Protein AF-A0A180GKL7-F1 (afdb_monomer_lite)

Foldseek 3Di:
DDDPPDPPPPCDPLNVVQVVQAAADDDPPNGLDDDPVRDDPCCPDPVVVVVSLCCLCPPRGVSQLCVQLVVLCVVVDDDPDDPPPDDDDDDDDDDDDDDDDPDPPPDPDDPCNVVVSSVVSNVVSSVVSVVRNVVVD

pLDDT: mean 73.92, std 20.92, range [33.41, 96.19]

Structure (mmCIF, N/CA/C/O backbone):
data_AF-A0A180GKL7-F1
#
_entry.id   AF-A0A180GKL7-F1
#
loop_
_atom_site.group_PDB
_atom_site.id
_atom_site.type_symbol
_atom_site.label_atom_id
_atom_site.label_alt_id
_atom_site.label_comp_id
_atom_site.label_asym_id
_atom_site.label_entity_id
_atom_site.label_seq_id
_atom_site.pdbx_PDB_ins_code
_atom_site.Cartn_x
_atom_site.Cartn_y
_atom_site.Cartn_z
_atom_site.occupancy
_atom_site.B_iso_or_equiv
_atom_site.auth_seq_id
_atom_site.auth_comp_id
_atom_site.auth_asym_id
_atom_site.auth_atom_id
_atom_site.pdbx_PDB_model_num
ATOM 1 N N . MET A 1 1 ? 34.263 -19.028 24.381 1.00 38.81 1 MET A N 1
ATOM 2 C CA . MET A 1 1 ? 34.437 -17.601 24.036 1.00 38.81 1 MET A CA 1
ATOM 3 C C . MET A 1 1 ? 33.557 -17.344 22.824 1.00 38.81 1 MET A C 1
ATOM 5 O O . MET A 1 1 ? 33.847 -17.868 21.759 1.00 38.81 1 MET A O 1
ATOM 9 N N . ALA A 1 2 ? 32.380 -16.757 23.045 1.00 40.75 2 ALA A N 1
ATOM 10 C CA . ALA A 1 2 ? 31.290 -16.735 22.076 1.00 40.75 2 ALA A CA 1
ATOM 11 C C . ALA A 1 2 ? 31.622 -15.823 20.889 1.00 40.75 2 ALA A C 1
ATOM 13 O O . ALA A 1 2 ? 31.957 -14.655 21.079 1.00 40.75 2 ALA A O 1
ATOM 14 N N . ALA A 1 3 ? 31.499 -16.362 19.677 1.00 49.44 3 ALA A N 1
ATOM 15 C CA . ALA A 1 3 ? 31.433 -15.578 18.458 1.00 49.44 3 ALA A CA 1
ATOM 16 C C . ALA A 1 3 ? 30.158 -14.725 18.516 1.00 49.44 3 ALA A C 1
ATOM 18 O O . ALA A 1 3 ? 29.066 -15.180 18.175 1.00 49.44 3 ALA A O 1
ATOM 19 N N . ALA A 1 4 ? 30.289 -13.493 19.002 1.00 50.28 4 ALA A N 1
ATOM 20 C CA . ALA A 1 4 ? 29.294 -12.453 18.814 1.00 50.28 4 ALA A CA 1
ATOM 21 C C . ALA A 1 4 ? 29.340 -12.044 17.335 1.00 50.28 4 ALA A C 1
ATOM 23 O O . ALA A 1 4 ? 29.966 -11.057 16.958 1.00 50.28 4 ALA A O 1
ATOM 24 N N . VAL A 1 5 ? 28.735 -12.887 16.496 1.00 54.75 5 VAL A N 1
ATOM 25 C CA . VAL A 1 5 ? 28.533 -12.673 15.066 1.00 54.75 5 VAL A CA 1
ATOM 26 C C . VAL A 1 5 ? 27.627 -11.453 14.900 1.00 54.75 5 VAL A C 1
ATOM 28 O O . VAL A 1 5 ? 26.405 -11.524 14.993 1.00 54.75 5 VAL A O 1
ATOM 31 N N . GLU A 1 6 ? 28.269 -10.296 14.788 1.00 52.47 6 GLU A N 1
ATOM 32 C CA . GLU A 1 6 ? 28.071 -9.351 13.695 1.00 52.47 6 GLU A CA 1
ATOM 33 C C . GLU A 1 6 ? 26.624 -9.255 13.171 1.00 52.47 6 GLU A C 1
ATOM 35 O O . GLU A 1 6 ? 26.282 -9.712 12.087 1.00 52.47 6 GLU A O 1
ATOM 40 N N . ARG A 1 7 ? 25.750 -8.598 13.939 1.00 52.28 7 ARG A N 1
ATOM 41 C CA . ARG A 1 7 ? 24.541 -7.961 13.388 1.00 52.28 7 ARG A CA 1
ATOM 42 C C . ARG A 1 7 ? 24.626 -6.452 13.508 1.00 52.28 7 ARG A C 1
ATOM 44 O O . ARG A 1 7 ? 23.700 -5.793 13.979 1.00 52.28 7 ARG A O 1
ATOM 51 N N . ARG A 1 8 ? 25.747 -5.875 13.080 1.00 50.97 8 ARG A N 1
ATOM 52 C CA . ARG A 1 8 ? 25.784 -4.438 12.825 1.00 50.97 8 ARG A CA 1
ATOM 53 C C . ARG A 1 8 ? 25.166 -4.219 11.452 1.00 50.97 8 ARG A C 1
ATOM 55 O O . ARG A 1 8 ? 25.864 -4.119 10.453 1.00 50.97 8 ARG A O 1
ATOM 62 N N . TYR A 1 9 ? 23.834 -4.250 11.414 1.00 56.72 9 TYR A N 1
ATOM 63 C CA . TYR A 1 9 ? 23.069 -3.871 10.236 1.00 56.72 9 TYR A CA 1
ATOM 64 C C . TYR A 1 9 ? 23.568 -2.499 9.784 1.00 56.72 9 TYR A C 1
ATOM 66 O O . TYR A 1 9 ? 23.428 -1.507 10.500 1.00 56.72 9 TYR A O 1
ATOM 74 N N . TRP A 1 10 ? 24.174 -2.448 8.602 1.00 53.34 10 TRP A N 1
ATOM 75 C CA . TRP A 1 10 ? 24.286 -1.218 7.838 1.00 53.34 10 TRP A CA 1
ATOM 76 C C . TRP A 1 10 ? 22.849 -0.780 7.528 1.00 53.34 10 TRP A C 1
ATOM 78 O O . TRP A 1 10 ? 22.231 -1.235 6.565 1.00 53.34 10 TRP A O 1
ATOM 88 N N . SER A 1 11 ? 22.255 0.025 8.411 1.00 61.72 11 SER A N 1
ATOM 89 C CA . SER A 1 11 ? 20.982 0.676 8.118 1.00 61.72 11 SER A CA 1
ATOM 90 C C . SER A 1 11 ? 21.249 1.672 7.006 1.00 61.72 11 SER A C 1
ATOM 92 O O . SER A 1 11 ? 21.840 2.728 7.225 1.00 61.72 11 SER A O 1
ATOM 94 N N . T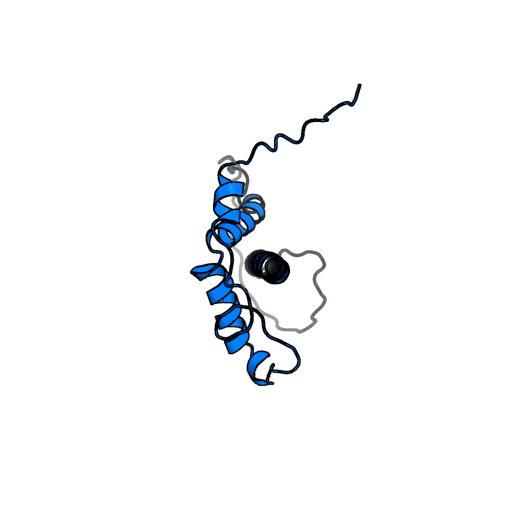HR A 1 12 ? 20.840 1.312 5.792 1.00 83.06 12 THR A N 1
ATOM 95 C CA . THR A 1 12 ? 20.869 2.247 4.670 1.00 83.06 12 THR A CA 1
ATOM 96 C C . THR A 1 12 ? 19.980 3.455 4.994 1.00 83.06 12 THR A C 1
ATOM 98 O O . THR A 1 12 ? 18.994 3.314 5.729 1.00 83.06 12 THR A O 1
ATOM 101 N N . PRO A 1 13 ? 20.242 4.633 4.405 1.00 84.69 13 PRO A N 1
ATOM 102 C CA . PRO A 1 13 ? 19.348 5.783 4.530 1.00 84.69 13 PRO A CA 1
ATOM 103 C C . PRO A 1 13 ? 17.885 5.453 4.181 1.00 84.69 13 PRO A C 1
ATOM 105 O O . PRO A 1 13 ? 16.966 5.923 4.847 1.00 84.69 13 PRO A O 1
ATOM 108 N N . ALA A 1 14 ? 17.656 4.584 3.189 1.00 84.50 14 ALA A N 1
ATOM 109 C CA . ALA A 1 14 ? 16.317 4.143 2.802 1.00 84.50 14 ALA A CA 1
ATOM 110 C C . ALA A 1 14 ? 15.610 3.352 3.915 1.00 84.50 14 ALA A C 1
ATOM 112 O O . ALA A 1 14 ? 14.428 3.583 4.167 1.00 84.50 14 ALA A O 1
ATOM 113 N N . SER A 1 15 ? 16.326 2.469 4.619 1.00 83.75 15 SER A N 1
ATOM 114 C CA . SER A 1 15 ? 15.777 1.703 5.745 1.00 83.75 15 SER A CA 1
ATOM 115 C C . SER A 1 15 ? 15.294 2.617 6.873 1.00 83.75 15 SER A C 1
ATOM 117 O O . SER A 1 15 ? 14.209 2.401 7.405 1.00 83.75 15 SER A O 1
ATOM 119 N N . ILE A 1 16 ? 16.053 3.673 7.185 1.00 85.31 16 ILE A N 1
ATOM 120 C CA . ILE A 1 16 ? 15.689 4.661 8.214 1.00 85.31 16 ILE A CA 1
ATOM 121 C C . ILE A 1 16 ? 14.403 5.401 7.821 1.00 85.31 16 ILE A C 1
ATOM 123 O O . ILE A 1 16 ? 13.500 5.567 8.639 1.00 85.31 16 ILE A O 1
ATOM 127 N N . ILE A 1 17 ? 14.285 5.822 6.557 1.00 87.50 17 ILE A N 1
ATOM 128 C CA . ILE A 1 17 ? 13.103 6.556 6.085 1.00 87.50 17 ILE A CA 1
ATOM 129 C C . ILE A 1 17 ? 11.852 5.672 6.120 1.00 87.50 17 ILE A C 1
ATOM 131 O O . ILE A 1 17 ? 10.796 6.148 6.534 1.00 87.50 17 ILE A O 1
ATOM 135 N N . VAL A 1 18 ? 11.957 4.404 5.704 1.00 86.31 18 VAL A N 1
ATOM 136 C CA . VAL A 1 18 ? 10.825 3.461 5.752 1.00 86.31 18 VAL A CA 1
ATOM 137 C C . VAL A 1 18 ? 10.378 3.236 7.195 1.00 86.31 18 VAL A C 1
ATOM 139 O O . VAL A 1 18 ? 9.192 3.353 7.473 1.00 86.31 18 VAL A O 1
ATOM 142 N N . GLN A 1 19 ? 11.312 2.992 8.119 1.00 82.12 19 GLN A N 1
ATOM 143 C CA . GLN A 1 19 ? 10.992 2.752 9.533 1.00 82.12 19 GLN A CA 1
ATOM 144 C C . GLN A 1 19 ? 10.334 3.952 10.223 1.00 82.12 19 GLN A C 1
ATOM 146 O O . GLN A 1 19 ? 9.533 3.767 11.135 1.00 82.12 19 GLN A O 1
ATOM 151 N N . ASN A 1 20 ? 10.650 5.175 9.790 1.00 82.94 20 ASN A N 1
ATOM 152 C CA . ASN A 1 20 ? 10.045 6.390 10.338 1.00 82.94 20 ASN A CA 1
ATOM 153 C C . ASN A 1 20 ? 8.666 6.706 9.735 1.00 82.94 20 ASN A C 1
ATOM 155 O O . ASN A 1 20 ? 7.912 7.481 10.318 1.00 82.94 20 ASN A O 1
ATOM 159 N N . LYS A 1 21 ? 8.325 6.134 8.574 1.00 81.75 21 LYS A N 1
ATOM 160 C CA . LYS A 1 21 ? 7.044 6.343 7.885 1.00 81.75 21 LYS A CA 1
ATOM 161 C C . LYS A 1 21 ? 6.136 5.131 8.065 1.00 81.75 21 LYS A C 1
ATOM 163 O O . LYS A 1 21 ? 5.863 4.406 7.110 1.00 81.75 21 LYS A O 1
ATOM 168 N N . ASN A 1 22 ? 5.690 4.921 9.301 1.00 77.56 22 ASN A N 1
ATOM 169 C CA . ASN A 1 22 ? 4.755 3.847 9.612 1.00 77.56 22 ASN A CA 1
ATOM 170 C C . ASN A 1 22 ? 3.302 4.286 9.382 1.00 77.56 22 ASN A C 1
ATOM 172 O O . ASN A 1 22 ? 2.952 5.436 9.661 1.00 77.56 22 ASN A O 1
ATOM 176 N N . PRO A 1 23 ? 2.447 3.371 8.905 1.00 83.88 23 PRO A N 1
ATOM 177 C CA . PRO A 1 23 ? 1.015 3.606 8.840 1.00 83.88 23 PRO A CA 1
ATOM 178 C C . PRO A 1 23 ? 0.406 3.703 10.248 1.00 83.88 23 PRO A C 1
ATOM 180 O O . PRO A 1 23 ? 1.000 3.222 11.217 1.00 83.88 23 PRO A O 1
ATOM 183 N N . PRO A 1 24 ? -0.774 4.332 10.384 1.00 85.19 24 PRO A N 1
ATOM 184 C CA . PRO A 1 24 ? -1.437 4.494 11.669 1.00 85.19 24 PRO A CA 1
ATOM 185 C C . PRO A 1 24 ? -1.784 3.129 12.268 1.00 85.19 24 PRO A C 1
ATOM 187 O O . PRO A 1 24 ? -2.376 2.276 11.600 1.00 85.19 24 PRO A O 1
ATOM 190 N N . THR A 1 25 ? -1.427 2.933 13.535 1.00 86.94 25 THR A N 1
ATOM 191 C CA . THR A 1 25 ? -1.616 1.663 14.240 1.00 86.94 25 THR A CA 1
ATOM 192 C C . THR A 1 25 ? -2.895 1.651 15.075 1.00 86.94 25 THR A C 1
ATOM 194 O O . THR A 1 25 ? -3.373 2.685 15.549 1.00 86.94 25 THR A O 1
ATOM 197 N N . GLY A 1 26 ? -3.469 0.465 15.262 1.00 88.31 26 GLY A N 1
ATOM 198 C CA . GLY A 1 26 ? -4.674 0.239 16.052 1.00 88.31 26 GLY A CA 1
ATOM 199 C C . GLY A 1 26 ? -5.975 0.295 15.248 1.00 88.31 26 GLY A C 1
ATOM 200 O O . GLY A 1 26 ? -5.994 0.343 14.019 1.00 88.31 26 GLY A O 1
ATOM 201 N N . TYR A 1 27 ? -7.099 0.262 15.966 1.00 88.75 27 TYR A N 1
ATOM 202 C CA . TYR A 1 27 ? -8.431 0.125 15.376 1.00 88.75 27 TYR A CA 1
ATOM 203 C C . TYR A 1 27 ? -8.909 1.391 14.653 1.00 88.75 27 TYR A C 1
ATOM 205 O O . TYR A 1 27 ? -8.908 2.492 15.215 1.00 88.75 27 TYR A O 1
ATOM 213 N N . PHE A 1 28 ? -9.436 1.211 13.444 1.00 87.00 28 PHE A N 1
ATOM 214 C CA . PHE A 1 28 ? -10.182 2.235 12.715 1.00 87.00 28 PHE A CA 1
ATOM 215 C C . PHE A 1 28 ? -11.366 2.770 13.555 1.00 87.00 28 PHE A C 1
ATOM 217 O O . PHE A 1 28 ? -12.052 1.973 14.208 1.00 87.00 28 PHE A O 1
ATOM 224 N N . PRO A 1 29 ? -11.634 4.097 13.588 1.00 86.06 29 PRO A N 1
ATOM 225 C CA . PRO A 1 29 ? -11.066 5.161 12.743 1.00 86.06 29 PRO A CA 1
ATOM 226 C C . PRO A 1 29 ? -9.783 5.814 13.272 1.00 86.06 29 PRO A C 1
ATOM 228 O O . PRO A 1 29 ? -9.236 6.690 12.615 1.00 86.06 29 PRO A O 1
ATOM 231 N N . LYS A 1 30 ? -9.314 5.443 14.469 1.00 84.31 30 LYS A N 1
ATOM 232 C CA . LYS A 1 30 ? -8.110 6.051 15.063 1.00 84.31 30 LYS A CA 1
ATOM 233 C C . LYS A 1 30 ? -6.812 5.444 14.517 1.00 84.31 30 LYS A C 1
ATOM 235 O O . LYS A 1 30 ? -5.785 6.109 14.559 1.00 84.31 30 LYS A O 1
ATOM 240 N N . GLY A 1 31 ? -6.875 4.207 14.026 1.00 86.38 31 GLY A N 1
ATOM 241 C CA . GLY A 1 31 ? -5.785 3.495 13.359 1.00 86.38 31 GLY A CA 1
ATOM 242 C C . GLY A 1 31 ? -6.207 2.885 12.017 1.00 86.38 31 GLY A C 1
ATOM 243 O O . GLY A 1 31 ? -7.347 3.047 11.584 1.00 86.38 31 GLY A O 1
ATOM 244 N N . GLY A 1 32 ? -5.291 2.188 11.344 1.00 86.56 32 GLY A N 1
ATOM 245 C CA . GLY A 1 32 ? -5.521 1.608 10.015 1.00 86.56 32 GLY A CA 1
ATOM 246 C C . GLY A 1 32 ? -6.155 0.211 10.004 1.00 86.56 32 GLY A C 1
ATOM 247 O O . GLY A 1 32 ? -6.484 -0.294 8.930 1.00 86.56 32 GLY A O 1
ATOM 248 N N . TYR A 1 33 ? -6.325 -0.437 11.161 1.00 88.88 33 TYR A N 1
ATOM 249 C CA . TYR A 1 33 ? -6.812 -1.815 11.238 1.00 88.88 33 TYR A CA 1
ATOM 250 C C . TYR A 1 33 ? -8.344 -1.906 11.257 1.00 88.88 33 TYR A C 1
ATOM 252 O O . TYR A 1 33 ? -9.021 -1.290 12.087 1.00 88.88 33 TYR A O 1
ATOM 260 N N . TYR A 1 34 ? -8.889 -2.753 10.382 1.00 88.88 34 TYR A N 1
ATOM 261 C CA . TYR A 1 34 ? -10.311 -3.078 10.317 1.00 88.88 34 TYR A CA 1
ATOM 262 C C . TYR A 1 34 ? -10.547 -4.503 10.828 1.00 88.88 34 TYR A C 1
ATOM 264 O O . TYR A 1 34 ? -10.054 -5.467 10.247 1.00 88.88 34 TYR A O 1
ATOM 272 N N . SER A 1 35 ? -11.337 -4.641 11.895 1.00 88.38 35 SER A N 1
ATOM 273 C CA . SER A 1 35 ? -11.754 -5.954 12.404 1.00 88.38 35 SER A CA 1
ATOM 274 C C . SER A 1 35 ? -12.889 -6.536 11.568 1.00 88.38 35 SER A C 1
ATOM 276 O O . SER A 1 35 ? -13.854 -5.835 11.261 1.00 88.38 35 SER A O 1
ATOM 278 N N . SER A 1 36 ? -12.812 -7.836 11.279 1.00 89.25 36 SER A N 1
ATOM 279 C CA . SER A 1 36 ? -13.851 -8.591 10.569 1.00 89.25 36 SER A CA 1
ATOM 280 C C . SER A 1 36 ? -15.228 -8.507 11.231 1.00 89.25 36 SER A C 1
ATOM 282 O O . SER A 1 36 ? -16.230 -8.525 10.527 1.00 89.25 36 SER A O 1
ATOM 284 N N . GLU A 1 37 ? -15.291 -8.332 12.552 1.00 88.81 37 GLU A N 1
ATOM 285 C CA . GLU A 1 37 ? -16.547 -8.168 13.296 1.00 88.81 37 GLU A CA 1
ATOM 286 C C . GLU A 1 37 ? -17.249 -6.833 12.983 1.00 88.81 37 GLU A C 1
ATOM 288 O O . GLU A 1 37 ? -18.468 -6.720 13.082 1.00 88.81 37 GLU A O 1
ATOM 293 N N . LYS A 1 38 ? -16.482 -5.802 12.599 1.00 85.81 38 LYS A N 1
ATOM 294 C CA . LYS A 1 38 ? -16.973 -4.426 12.396 1.00 85.81 38 LYS A CA 1
ATOM 295 C C . LYS A 1 38 ? -17.002 -3.993 10.930 1.00 85.81 38 LYS A C 1
ATOM 297 O O . LYS A 1 38 ? -17.519 -2.915 10.629 1.00 85.81 38 LYS A O 1
ATOM 302 N N . ILE A 1 39 ? -16.441 -4.797 10.026 1.00 90.50 39 ILE A N 1
ATOM 303 C CA . ILE A 1 39 ? -16.467 -4.530 8.587 1.00 90.50 39 ILE A CA 1
ATOM 304 C C . ILE A 1 39 ? -17.909 -4.644 8.073 1.00 90.50 39 ILE A C 1
ATOM 306 O O . ILE A 1 39 ? -18.650 -5.564 8.406 1.00 90.50 39 ILE A O 1
ATOM 310 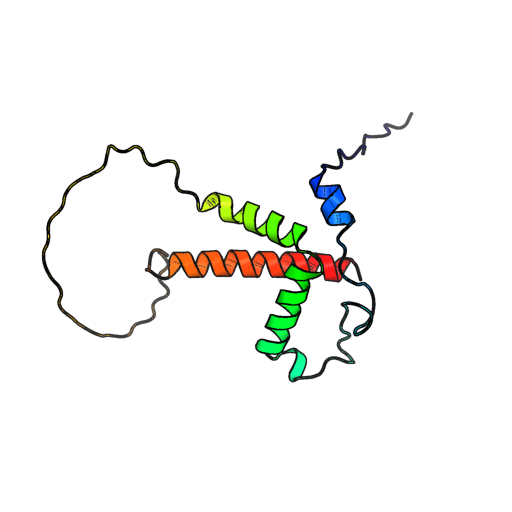N N . ARG A 1 40 ? -18.310 -3.681 7.240 1.00 89.00 40 ARG A N 1
ATOM 311 C CA . ARG A 1 40 ? -19.621 -3.620 6.579 1.00 89.00 40 ARG A CA 1
ATOM 312 C C . ARG A 1 40 ? -19.473 -3.912 5.085 1.00 89.00 40 ARG A C 1
ATOM 314 O O . ARG A 1 40 ? -18.381 -3.799 4.540 1.00 89.00 40 ARG A O 1
ATOM 321 N N . ALA A 1 41 ? -20.574 -4.237 4.404 1.00 89.69 41 ALA A N 1
ATOM 322 C CA . ALA A 1 41 ? -20.560 -4.566 2.971 1.00 89.69 41 ALA A CA 1
ATOM 323 C C . ALA A 1 41 ? -19.952 -3.454 2.090 1.00 89.69 41 ALA A C 1
ATOM 325 O O . ALA A 1 41 ? -19.241 -3.743 1.132 1.00 89.69 41 ALA A O 1
ATOM 326 N N . ASN A 1 42 ? -20.150 -2.186 2.464 1.00 88.50 42 ASN A N 1
ATOM 327 C CA . ASN A 1 42 ? -19.562 -1.026 1.785 1.00 88.50 42 ASN A CA 1
ATOM 328 C C . ASN A 1 42 ? -18.024 -0.986 1.831 1.00 88.50 42 ASN A C 1
ATOM 330 O O . ASN A 1 42 ? -17.410 -0.244 1.073 1.00 88.50 42 ASN A O 1
ATOM 334 N N . PHE A 1 43 ? -17.381 -1.774 2.695 1.00 88.94 43 PHE A N 1
ATOM 335 C CA . PHE A 1 43 ? -15.931 -1.902 2.699 1.00 88.94 43 PHE A CA 1
ATOM 336 C C . PHE A 1 43 ? -15.429 -2.504 1.383 1.00 88.94 43 PHE A C 1
ATOM 338 O O . PHE A 1 43 ? -14.406 -2.061 0.873 1.00 88.94 43 PHE A O 1
ATOM 345 N N . PHE A 1 44 ? -16.144 -3.467 0.802 1.00 90.06 44 PHE A N 1
ATOM 346 C CA . PHE A 1 44 ? -15.724 -4.162 -0.420 1.00 90.06 44 PHE A CA 1
ATOM 347 C C . PHE A 1 44 ? -16.056 -3.407 -1.710 1.00 90.06 44 PHE A C 1
ATOM 34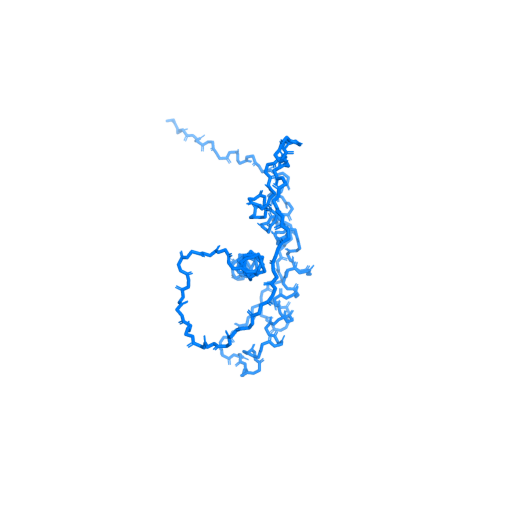9 O O . PHE A 1 44 ? -15.712 -3.880 -2.791 1.00 90.06 44 PHE A O 1
ATOM 356 N N . ASP A 1 45 ? -16.694 -2.241 -1.605 1.00 93.94 45 ASP A N 1
ATOM 357 C CA . ASP A 1 45 ? -16.934 -1.376 -2.752 1.00 93.94 45 ASP A CA 1
ATOM 358 C C . ASP A 1 45 ? -15.610 -0.958 -3.411 1.00 93.94 45 ASP A C 1
ATOM 360 O O . ASP A 1 45 ? -14.623 -0.653 -2.732 1.00 93.94 45 ASP A O 1
ATOM 364 N N . SER A 1 46 ? -15.581 -0.953 -4.743 1.00 91.88 46 SER A N 1
ATOM 365 C CA . SER A 1 46 ? -14.367 -0.701 -5.520 1.00 91.88 46 SER A CA 1
ATOM 366 C C . SER A 1 46 ? -13.854 0.722 -5.312 1.00 91.88 46 SER A C 1
ATOM 368 O O . SER A 1 46 ? -12.646 0.921 -5.167 1.00 91.88 46 SER A O 1
ATOM 370 N N . ASN A 1 47 ? -14.762 1.694 -5.210 1.00 93.19 47 ASN A N 1
ATOM 371 C CA . ASN A 1 47 ? -14.420 3.082 -4.928 1.00 93.19 47 ASN A CA 1
ATOM 372 C C . ASN A 1 47 ? -13.889 3.235 -3.495 1.00 93.19 47 ASN A C 1
ATOM 374 O O . ASN A 1 47 ? -12.799 3.769 -3.285 1.00 93.19 47 ASN A O 1
ATOM 378 N N . ALA A 1 48 ? -14.594 2.674 -2.506 1.00 90.62 48 ALA A N 1
ATOM 379 C CA . ALA A 1 48 ? -14.131 2.681 -1.118 1.00 90.62 48 ALA A CA 1
ATOM 380 C C . ALA A 1 48 ? -12.760 1.998 -0.951 1.00 90.62 48 ALA A C 1
ATOM 382 O O . ALA A 1 48 ? -11.915 2.480 -0.196 1.00 90.62 48 ALA A O 1
ATOM 383 N N . LYS A 1 49 ? -12.513 0.891 -1.663 1.00 91.88 49 LYS A N 1
ATOM 384 C CA . LYS A 1 49 ? -11.201 0.235 -1.714 1.00 91.88 49 LYS A CA 1
ATOM 385 C C . LYS A 1 49 ? -10.150 1.137 -2.355 1.00 91.88 49 LYS A C 1
ATOM 387 O O . LYS A 1 49 ? -9.059 1.256 -1.806 1.00 91.88 49 LYS A O 1
ATOM 392 N N . GLY A 1 50 ? -10.473 1.772 -3.479 1.00 93.25 50 GLY A N 1
ATOM 393 C CA . GLY A 1 50 ? -9.583 2.693 -4.181 1.00 93.25 50 GLY A CA 1
ATOM 394 C C . GLY A 1 50 ? -9.117 3.844 -3.291 1.00 93.25 50 GLY A C 1
ATOM 395 O O . GLY A 1 50 ? -7.918 4.104 -3.229 1.00 93.25 50 GLY A O 1
ATOM 396 N N . LEU A 1 51 ? -10.038 4.454 -2.540 1.00 93.62 51 LEU A N 1
ATOM 397 C CA . LEU A 1 51 ? -9.728 5.522 -1.586 1.00 93.62 51 LEU A CA 1
ATOM 398 C C . LEU A 1 51 ? -8.797 5.050 -0.465 1.00 93.62 51 LEU A C 1
ATOM 400 O O . LEU A 1 51 ? -7.811 5.721 -0.178 1.00 93.62 51 LEU A O 1
ATOM 404 N N . ARG A 1 52 ? -9.059 3.876 0.129 1.00 92.75 52 ARG A N 1
ATOM 405 C CA . ARG A 1 52 ? -8.181 3.313 1.171 1.00 92.75 52 ARG A CA 1
ATOM 406 C C . ARG A 1 52 ? -6.793 2.979 0.633 1.00 92.75 52 ARG A C 1
ATOM 408 O O . ARG A 1 52 ? -5.796 3.272 1.283 1.00 92.75 52 ARG A O 1
ATOM 415 N N . ASP A 1 53 ? -6.721 2.387 -0.558 1.00 94.06 53 ASP A N 1
ATOM 416 C CA . ASP A 1 53 ? -5.446 2.089 -1.213 1.00 94.06 53 ASP A CA 1
ATOM 417 C C . ASP A 1 53 ? -4.665 3.380 -1.503 1.00 94.06 53 ASP A C 1
ATOM 419 O O . ASP A 1 53 ? -3.448 3.408 -1.333 1.00 94.06 53 ASP A O 1
ATOM 423 N N . GLN A 1 54 ? -5.353 4.440 -1.942 1.00 94.50 54 GLN A N 1
ATOM 424 C CA . GLN A 1 54 ? -4.758 5.744 -2.220 1.00 94.50 54 GLN A CA 1
ATOM 425 C C . GLN A 1 54 ? -4.243 6.410 -0.940 1.00 94.50 54 GLN A C 1
ATOM 427 O O . GLN A 1 54 ? -3.086 6.813 -0.887 1.00 94.50 54 GLN A O 1
ATOM 432 N N . GLU A 1 55 ? -5.057 6.466 0.113 1.00 93.88 55 GLU A N 1
ATOM 433 C CA . GLU A 1 55 ? -4.667 6.994 1.425 1.00 93.88 55 GLU A CA 1
ATOM 434 C C . GLU A 1 55 ? -3.427 6.269 1.973 1.00 93.88 55 GLU A C 1
ATOM 436 O O . GLU A 1 55 ? -2.458 6.901 2.407 1.00 93.88 55 GLU A O 1
ATOM 441 N N . LEU A 1 56 ? -3.399 4.938 1.854 1.00 92.94 56 LEU A N 1
ATOM 442 C CA . LEU A 1 56 ? -2.281 4.115 2.296 1.00 92.94 56 LEU A CA 1
ATOM 443 C C . LEU A 1 56 ? -0.966 4.473 1.590 1.00 92.94 56 LEU A C 1
ATOM 445 O O . LEU A 1 56 ? 0.073 4.600 2.245 1.00 92.94 56 LEU A O 1
ATOM 449 N N . VAL A 1 57 ? -0.991 4.621 0.263 1.00 94.50 57 VAL A N 1
ATOM 450 C CA . VAL A 1 57 ? 0.231 4.866 -0.519 1.00 94.50 57 VAL A CA 1
ATOM 451 C C . VAL A 1 57 ? 0.609 6.338 -0.609 1.00 94.50 57 VAL A C 1
ATOM 453 O O . VAL A 1 57 ? 1.790 6.631 -0.736 1.00 94.50 57 VAL A O 1
ATOM 456 N N . GLU A 1 58 ? -0.334 7.274 -0.529 1.00 93.75 58 GLU A N 1
ATOM 457 C CA . GLU A 1 58 ? -0.049 8.707 -0.662 1.00 93.75 58 GLU A CA 1
ATOM 458 C C . GLU A 1 58 ? 0.219 9.376 0.685 1.00 93.75 58 GLU A C 1
ATOM 460 O O . GLU A 1 58 ? 1.135 10.194 0.789 1.00 93.75 58 GLU A O 1
ATOM 465 N N . GLN A 1 59 ? -0.535 9.015 1.726 1.00 91.81 59 GLN A N 1
ATOM 466 C CA . GLN A 1 59 ? -0.464 9.689 3.023 1.00 91.81 59 GLN A CA 1
ATOM 467 C C . GLN A 1 59 ? 0.412 8.925 4.012 1.00 91.81 59 GLN A C 1
ATOM 469 O O . GLN A 1 59 ? 1.277 9.512 4.661 1.00 91.81 59 GLN A O 1
ATOM 474 N N . HIS A 1 60 ? 0.222 7.609 4.116 1.00 91.31 60 HIS A N 1
ATOM 475 C CA . HIS A 1 60 ? 0.867 6.820 5.164 1.00 91.31 60 HIS A CA 1
ATOM 476 C C . HIS A 1 60 ? 2.253 6.304 4.770 1.00 91.31 60 HIS A C 1
ATOM 478 O O . HIS A 1 60 ? 3.200 6.432 5.543 1.00 91.31 60 HIS A O 1
ATOM 484 N N . MET A 1 61 ? 2.411 5.759 3.559 1.00 93.19 61 MET A N 1
ATOM 485 C CA . MET A 1 61 ? 3.675 5.150 3.117 1.00 93.19 61 MET A CA 1
ATOM 486 C C . MET A 1 61 ? 4.164 5.612 1.728 1.00 93.19 61 MET A C 1
ATOM 488 O O . MET A 1 61 ? 4.604 4.786 0.920 1.00 93.19 61 MET A O 1
ATOM 492 N N . PRO A 1 62 ? 4.218 6.929 1.446 1.00 94.19 62 PRO A N 1
ATOM 493 C CA . PRO A 1 62 ? 4.611 7.439 0.129 1.00 94.19 62 PRO A CA 1
ATOM 494 C C . PRO A 1 62 ? 6.049 7.125 -0.267 1.00 94.19 62 PRO A C 1
ATOM 496 O O . PRO A 1 62 ? 6.353 7.019 -1.453 1.00 94.19 62 PRO A O 1
ATOM 499 N N . PHE A 1 63 ? 6.956 6.979 0.701 1.00 93.62 63 PHE A N 1
ATOM 500 C CA . PHE A 1 63 ? 8.343 6.631 0.394 1.00 93.62 63 PHE A CA 1
ATOM 501 C C . PHE A 1 63 ? 8.480 5.166 -0.016 1.00 93.62 63 PHE A C 1
ATOM 503 O O . PHE A 1 63 ? 9.116 4.880 -1.026 1.00 93.62 63 PHE A O 1
ATOM 510 N N . LEU A 1 64 ? 7.866 4.254 0.745 1.00 94.00 64 LEU A N 1
ATOM 511 C CA . LEU A 1 64 ? 7.931 2.824 0.462 1.00 94.00 64 LEU A CA 1
ATOM 512 C C . LEU A 1 64 ? 7.273 2.506 -0.880 1.00 94.00 64 LEU A C 1
ATOM 514 O O . LEU A 1 64 ? 7.876 1.803 -1.685 1.00 94.00 64 LEU A O 1
ATOM 518 N N . PHE A 1 65 ? 6.091 3.074 -1.143 1.00 95.31 65 PHE A N 1
ATOM 519 C CA . PHE A 1 65 ? 5.400 2.874 -2.412 1.00 95.31 65 PHE A CA 1
ATOM 520 C C . PHE A 1 65 ? 6.284 3.289 -3.592 1.00 95.31 65 PHE A C 1
ATOM 522 O O . PHE A 1 65 ? 6.574 2.459 -4.448 1.00 95.31 65 PHE A O 1
ATOM 529 N N . LYS A 1 66 ? 6.817 4.521 -3.576 1.00 93.94 66 LYS A N 1
ATOM 530 C CA . LYS A 1 66 ? 7.717 5.026 -4.627 1.00 93.94 66 LYS A CA 1
ATOM 531 C C . LYS A 1 66 ? 8.985 4.190 -4.772 1.00 93.94 66 LYS A C 1
ATOM 533 O O . LYS A 1 66 ? 9.406 3.908 -5.887 1.00 93.94 66 LYS A O 1
ATOM 538 N N . LEU A 1 67 ? 9.605 3.797 -3.660 1.00 93.00 67 LEU A N 1
ATOM 539 C CA . LEU A 1 67 ? 10.818 2.979 -3.668 1.00 93.00 67 LEU A CA 1
ATOM 540 C C . LEU A 1 67 ? 10.578 1.648 -4.393 1.00 93.00 67 LEU A C 1
ATOM 542 O O . LEU A 1 67 ? 11.361 1.247 -5.252 1.00 93.00 67 LEU A O 1
ATOM 546 N N . VAL A 1 68 ? 9.478 0.987 -4.048 1.00 93.50 68 VAL A N 1
ATOM 547 C CA . VAL A 1 68 ? 9.114 -0.339 -4.540 1.00 93.50 68 VAL A CA 1
ATOM 548 C C . VAL A 1 68 ? 8.646 -0.281 -5.998 1.00 93.50 68 VAL A C 1
ATOM 550 O O . VAL A 1 68 ? 9.106 -1.085 -6.809 1.00 93.50 68 VAL A O 1
ATOM 553 N N . THR A 1 69 ? 7.814 0.697 -6.373 1.00 94.06 69 THR A N 1
ATOM 554 C CA . THR A 1 69 ? 7.391 0.879 -7.771 1.00 94.06 69 THR A CA 1
ATOM 555 C C . THR A 1 69 ? 8.564 1.250 -8.666 1.00 94.06 69 THR A C 1
ATOM 557 O O . THR A 1 69 ? 8.720 0.659 -9.726 1.00 94.06 69 THR A O 1
ATOM 560 N N . ASN A 1 70 ? 9.445 2.156 -8.228 1.00 91.50 70 ASN A N 1
ATOM 561 C CA . ASN A 1 70 ? 10.616 2.537 -9.017 1.00 91.50 70 ASN A CA 1
ATOM 562 C C . ASN A 1 70 ? 11.544 1.343 -9.233 1.00 91.50 70 ASN A C 1
ATOM 564 O O . ASN A 1 70 ? 12.019 1.146 -10.345 1.00 91.50 70 ASN A O 1
ATOM 568 N N . LYS A 1 71 ? 11.758 0.509 -8.207 1.00 89.94 71 LYS A N 1
ATOM 569 C CA . LYS A 1 71 ? 12.585 -0.695 -8.337 1.00 89.94 71 LYS A CA 1
ATOM 570 C C . LYS A 1 71 ? 12.043 -1.663 -9.393 1.00 89.94 71 LYS A C 1
ATOM 572 O O . LYS A 1 71 ? 12.845 -2.230 -10.124 1.00 89.94 71 LYS A O 1
ATOM 577 N N . MET A 1 72 ? 10.723 -1.831 -9.476 1.00 88.69 72 MET A N 1
ATOM 578 C CA . MET A 1 72 ? 10.075 -2.693 -10.474 1.00 88.69 72 MET A CA 1
ATOM 579 C C . MET A 1 72 ? 9.981 -2.054 -11.869 1.00 88.69 72 MET A C 1
ATOM 581 O O . MET A 1 72 ? 9.954 -2.768 -12.867 1.00 88.69 72 MET A O 1
ATOM 585 N N . CYS A 1 73 ? 9.938 -0.722 -11.957 1.00 82.38 73 CYS A N 1
ATOM 586 C CA . CYS A 1 73 ? 9.889 -0.003 -13.231 1.00 82.38 73 CYS A CA 1
ATOM 587 C C . CYS A 1 73 ? 11.251 0.114 -13.933 1.00 82.38 73 CYS A C 1
ATOM 589 O O . CYS A 1 73 ? 11.276 0.433 -15.115 1.00 82.38 73 CYS A O 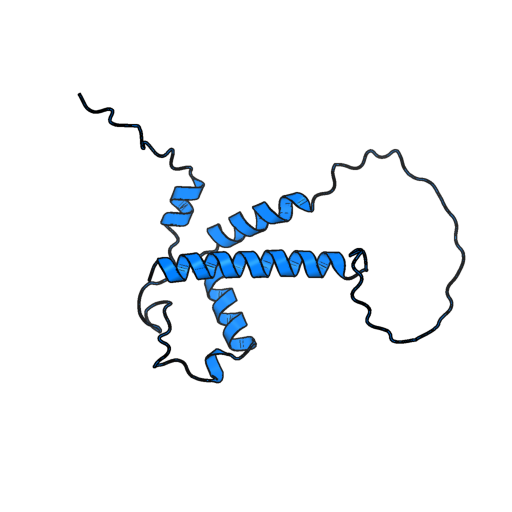1
ATOM 591 N N . LEU A 1 74 ? 12.379 -0.126 -13.254 1.00 60.22 74 LEU A N 1
ATOM 592 C CA . LEU A 1 74 ? 13.709 -0.030 -13.879 1.00 60.22 74 LEU A CA 1
ATOM 593 C C . LEU A 1 74 ? 13.895 -1.012 -15.051 1.00 60.22 74 LEU A C 1
ATOM 595 O O . LEU A 1 74 ? 14.644 -0.706 -15.972 1.00 60.22 74 LEU A O 1
ATOM 599 N N . ASP A 1 75 ? 13.143 -2.114 -15.073 1.00 56.59 75 ASP A N 1
ATOM 600 C CA . ASP A 1 75 ? 13.136 -3.096 -16.166 1.00 56.59 75 ASP A CA 1
ATOM 601 C C . ASP A 1 75 ? 12.260 -2.665 -17.370 1.00 56.59 75 ASP A C 1
ATOM 603 O O . ASP A 1 75 ? 11.942 -3.488 -18.233 1.00 56.59 75 ASP A O 1
ATOM 607 N N . LEU A 1 76 ? 11.778 -1.413 -17.393 1.00 54.66 76 LEU A N 1
ATOM 608 C CA . LEU A 1 76 ? 10.981 -0.816 -18.478 1.00 54.66 76 LEU A CA 1
ATOM 609 C C . LEU A 1 76 ? 11.744 0.243 -19.276 1.00 54.66 76 LEU A C 1
ATOM 611 O O . LEU A 1 76 ? 11.238 0.695 -20.299 1.00 54.66 76 LEU A O 1
ATOM 615 N N . THR A 1 77 ? 12.927 0.659 -18.822 1.00 50.81 77 THR A N 1
ATOM 616 C CA . THR A 1 77 ? 13.778 1.547 -19.614 1.00 50.81 77 THR A CA 1
ATOM 617 C C . THR A 1 77 ? 14.445 0.687 -20.687 1.00 50.81 77 THR A C 1
ATOM 619 O O . THR A 1 77 ? 15.265 -0.162 -20.323 1.00 50.81 77 THR A O 1
ATOM 622 N N . PRO A 1 78 ? 14.115 0.842 -21.983 1.00 52.09 78 PRO A N 1
ATOM 623 C CA . PRO A 1 78 ? 14.891 0.177 -23.018 1.00 52.09 78 PRO A CA 1
ATOM 624 C C . PRO A 1 78 ? 16.358 0.617 -22.881 1.00 52.09 78 PRO A C 1
ATOM 626 O O . PRO A 1 78 ? 16.611 1.776 -22.522 1.00 52.09 78 PRO A O 1
ATOM 629 N N . PRO A 1 79 ? 17.339 -0.275 -23.120 1.00 50.56 79 PRO A N 1
ATOM 630 C CA . PRO A 1 79 ? 18.728 0.155 -23.231 1.00 50.56 79 PRO A CA 1
ATOM 631 C C . PRO A 1 79 ? 18.808 1.309 -24.245 1.00 50.56 79 PRO A C 1
ATOM 633 O O . PRO A 1 79 ? 18.003 1.330 -25.181 1.00 50.56 79 PRO A O 1
ATOM 636 N N . PRO A 1 80 ? 19.713 2.291 -24.061 1.00 46.31 80 PRO A N 1
ATOM 637 C CA . PRO A 1 80 ? 19.853 3.389 -25.009 1.00 46.31 80 PRO A CA 1
ATOM 638 C C . PRO A 1 80 ? 20.045 2.799 -26.408 1.00 46.31 80 PRO A C 1
ATOM 640 O O . PRO A 1 80 ? 21.011 2.084 -26.659 1.00 46.31 80 PRO A O 1
ATOM 643 N N . MET A 1 81 ? 19.059 3.031 -27.270 1.00 46.28 81 MET A N 1
ATOM 644 C CA . MET A 1 81 ? 19.029 2.520 -28.632 1.00 46.28 81 MET A CA 1
ATOM 645 C C . MET A 1 81 ? 20.130 3.243 -29.412 1.00 46.28 81 MET A C 1
ATOM 647 O O . MET A 1 81 ? 20.098 4.471 -29.527 1.00 46.28 81 MET A O 1
ATOM 651 N N . ASP A 1 82 ? 21.126 2.497 -29.890 1.00 47.50 82 ASP A N 1
ATOM 652 C CA . ASP A 1 82 ? 22.122 3.020 -30.823 1.00 47.50 82 ASP A CA 1
ATOM 653 C C . ASP A 1 82 ? 21.397 3.522 -32.087 1.00 47.50 82 ASP A C 1
ATOM 655 O O . ASP A 1 82 ? 20.518 2.827 -32.604 1.00 47.50 82 ASP A O 1
ATOM 659 N N . PRO A 1 83 ? 21.720 4.715 -32.616 1.00 45.75 83 PRO A N 1
ATOM 660 C CA . PRO A 1 83 ? 20.935 5.374 -33.663 1.00 45.75 83 PRO A CA 1
ATOM 661 C C . PRO A 1 83 ? 21.086 4.762 -35.074 1.00 45.75 83 PRO A C 1
ATOM 663 O O . PRO A 1 83 ? 20.848 5.461 -36.058 1.00 45.75 83 PRO A O 1
ATOM 666 N N . SER A 1 84 ? 21.487 3.492 -35.210 1.00 47.56 84 SER A N 1
ATOM 667 C CA . SER A 1 84 ? 21.882 2.913 -36.504 1.00 47.56 84 SER A CA 1
ATOM 668 C C . SER A 1 84 ? 20.857 2.007 -37.195 1.00 47.56 84 SER A C 1
ATOM 670 O O . SER A 1 84 ? 21.066 1.708 -38.367 1.00 47.56 84 SER A O 1
ATOM 672 N N . ASP A 1 85 ? 19.749 1.619 -36.562 1.00 39.62 85 ASP A N 1
ATOM 673 C CA . ASP A 1 85 ? 18.736 0.768 -37.212 1.00 39.62 85 ASP A CA 1
ATOM 674 C C . ASP A 1 85 ? 17.491 1.575 -37.595 1.00 39.62 85 ASP A C 1
ATOM 676 O O . ASP A 1 85 ? 16.424 1.480 -36.992 1.00 39.62 85 ASP A O 1
ATOM 680 N N . ARG A 1 86 ? 17.642 2.406 -38.632 1.00 38.97 86 ARG A N 1
ATOM 681 C CA . ARG A 1 86 ? 16.519 2.873 -39.455 1.00 38.97 86 ARG A CA 1
ATOM 682 C C . ARG A 1 86 ? 16.528 2.061 -40.743 1.00 38.97 86 ARG A C 1
ATOM 684 O O . ARG A 1 86 ? 17.121 2.489 -41.730 1.00 38.97 86 ARG A O 1
ATOM 691 N N . LEU A 1 87 ? 15.903 0.888 -40.716 1.00 38.66 87 LEU A N 1
ATOM 692 C CA . LEU A 1 87 ? 15.440 0.261 -41.947 1.00 38.66 87 LEU A CA 1
ATOM 693 C C . LEU A 1 87 ? 14.044 0.805 -42.243 1.00 38.66 87 LEU A C 1
ATOM 695 O O . LEU A 1 87 ? 13.096 0.611 -41.487 1.00 38.66 87 LEU A O 1
ATOM 699 N N . ASP A 1 88 ? 14.035 1.604 -43.300 1.00 42.09 88 ASP A N 1
ATOM 700 C CA . ASP A 1 88 ? 12.903 2.062 -44.088 1.00 42.09 88 ASP A CA 1
ATOM 701 C C . ASP A 1 88 ? 12.112 0.836 -44.560 1.00 42.09 88 ASP A C 1
ATOM 703 O O . ASP A 1 88 ? 12.709 -0.080 -45.127 1.00 42.09 88 ASP A O 1
ATOM 707 N N . ASP A 1 89 ? 10.805 0.791 -44.315 1.00 37.69 89 ASP A N 1
ATOM 708 C CA . ASP A 1 89 ? 9.937 -0.103 -45.075 1.00 37.69 89 ASP A CA 1
ATOM 709 C C . ASP A 1 89 ? 8.544 0.506 -45.215 1.00 37.69 89 ASP A C 1
ATOM 711 O O . ASP A 1 89 ? 8.005 1.140 -44.304 1.00 37.69 89 ASP A O 1
ATOM 715 N N . GLU A 1 90 ? 8.048 0.375 -46.434 1.00 37.94 90 GLU A N 1
ATOM 716 C CA . GLU A 1 90 ? 7.113 1.273 -47.088 1.00 37.94 90 GLU A CA 1
ATOM 717 C C . GLU A 1 90 ? 5.633 1.052 -46.724 1.00 37.94 90 GLU A C 1
ATOM 719 O O . GLU A 1 90 ? 5.198 -0.020 -46.301 1.00 37.94 90 GLU A O 1
ATOM 724 N N . ASP A 1 91 ? 4.857 2.114 -46.953 1.00 39.22 91 ASP A N 1
ATOM 725 C CA . ASP A 1 91 ? 3.396 2.179 -47.067 1.00 39.22 91 ASP A CA 1
ATOM 726 C C . ASP A 1 91 ? 2.768 0.984 -47.808 1.00 39.22 91 ASP A C 1
ATOM 728 O O . ASP A 1 91 ? 3.153 0.738 -48.946 1.00 39.22 91 ASP A O 1
ATOM 732 N N . VAL A 1 92 ? 1.711 0.358 -47.252 1.00 33.41 92 VAL A N 1
ATOM 733 C CA . VAL A 1 92 ? 0.498 -0.095 -47.990 1.00 33.41 92 VAL A CA 1
ATOM 734 C C . VAL A 1 92 ? -0.648 -0.568 -47.045 1.00 33.41 92 VAL A C 1
ATOM 736 O O . VAL A 1 92 ? -0.380 -0.921 -45.900 1.00 33.41 92 VAL A O 1
ATOM 739 N N . PRO A 1 93 ? -1.940 -0.531 -47.470 1.00 40.22 93 PRO A N 1
ATOM 740 C CA . PRO A 1 93 ? -3.034 0.093 -46.696 1.00 40.22 93 PRO A CA 1
ATOM 741 C C . PRO A 1 93 ? -4.013 -0.815 -45.916 1.00 40.22 93 PRO A C 1
ATOM 743 O O . PRO A 1 93 ? -4.080 -2.027 -46.094 1.00 40.22 93 PRO A O 1
ATOM 746 N N . LEU A 1 94 ? -4.842 -0.132 -45.109 1.00 44.91 94 LEU A N 1
ATOM 747 C CA . LEU A 1 94 ? -6.019 -0.571 -44.338 1.00 44.91 94 LEU A CA 1
ATOM 748 C C . LEU A 1 94 ? -7.055 -1.401 -45.133 1.00 44.91 94 LEU A C 1
ATOM 750 O O . LEU A 1 94 ? -7.544 -0.915 -46.148 1.00 44.91 94 LEU A O 1
ATOM 754 N N . GLU A 1 95 ? -7.529 -2.530 -44.581 1.00 34.47 95 GLU A N 1
ATOM 755 C CA . GLU A 1 95 ? -8.958 -2.912 -44.616 1.00 34.47 95 GLU A CA 1
ATOM 756 C C . GLU A 1 95 ? -9.345 -3.993 -43.575 1.00 34.47 95 GLU A C 1
ATOM 758 O O . GLU A 1 95 ? -8.505 -4.702 -43.029 1.00 34.47 95 GLU A O 1
ATOM 763 N N . ASN A 1 96 ? -10.646 -4.034 -43.270 1.00 40.66 96 ASN A N 1
ATOM 764 C CA . ASN A 1 96 ? -11.336 -4.560 -42.082 1.00 40.66 96 ASN A CA 1
ATOM 765 C C . ASN A 1 96 ? -11.489 -6.097 -41.995 1.00 40.66 96 ASN A C 1
ATOM 767 O O . ASN A 1 96 ? -11.622 -6.745 -43.026 1.00 40.66 96 ASN A O 1
ATOM 771 N N . SER A 1 97 ? -11.671 -6.649 -40.780 1.00 35.66 97 SER A N 1
ATOM 772 C CA . SER A 1 97 ? -12.789 -7.573 -40.459 1.00 35.66 97 SER A CA 1
ATOM 773 C C . SER A 1 97 ? -12.836 -7.936 -38.964 1.00 35.66 97 SER A C 1
ATOM 775 O O . SER A 1 97 ? -11.858 -8.424 -38.403 1.00 35.66 97 SER A O 1
ATOM 777 N N . ASP A 1 98 ? -14.008 -7.757 -38.351 1.00 41.91 98 ASP A N 1
ATOM 778 C CA . ASP A 1 98 ? -14.405 -8.296 -37.046 1.00 41.91 98 ASP A CA 1
ATOM 779 C C . ASP A 1 98 ? -14.406 -9.836 -37.033 1.00 41.91 98 ASP A C 1
ATOM 781 O O . ASP A 1 98 ? -14.903 -10.447 -37.980 1.00 41.91 98 ASP A O 1
ATOM 785 N N . ALA A 1 99 ? -13.930 -10.452 -35.941 1.00 40.31 99 ALA A N 1
ATOM 786 C CA . ALA A 1 99 ? -14.509 -11.658 -35.333 1.00 40.31 99 ALA A CA 1
ATOM 787 C C . ALA A 1 99 ? -13.803 -12.007 -34.008 1.00 40.31 99 ALA A C 1
ATOM 789 O O . ALA A 1 99 ? -12.584 -12.117 -33.921 1.00 40.31 99 ALA A O 1
ATOM 790 N N . ASP A 1 100 ? -14.638 -12.184 -32.992 1.00 48.16 100 ASP A N 1
ATOM 791 C CA . ASP A 1 100 ? -14.395 -12.665 -31.637 1.00 48.16 100 ASP A CA 1
ATOM 792 C C . ASP A 1 100 ? -13.752 -14.066 -31.589 1.00 48.16 100 ASP A C 1
ATOM 794 O O . ASP A 1 100 ? -14.325 -15.033 -32.084 1.00 48.16 100 ASP A O 1
ATOM 798 N N . GLU A 1 101 ? -12.589 -14.184 -30.939 1.00 42.22 101 GLU A N 1
ATOM 799 C CA . GLU A 1 101 ? -12.188 -15.396 -30.214 1.00 42.22 101 GLU A CA 1
ATOM 800 C C . GLU A 1 101 ? -11.126 -15.014 -29.166 1.00 42.22 101 GLU A C 1
ATOM 802 O O . GLU A 1 101 ? -9.940 -14.850 -29.460 1.00 42.22 101 GLU A O 1
ATOM 807 N N . HIS A 1 102 ? -11.550 -14.813 -27.913 1.00 52.12 102 HIS A N 1
ATOM 808 C CA . HIS A 1 102 ? -10.645 -14.535 -26.795 1.00 52.12 102 HIS A CA 1
ATOM 809 C C . HIS A 1 102 ? -9.839 -15.789 -26.428 1.00 52.12 102 HIS A C 1
ATOM 811 O O . HIS A 1 102 ? -10.137 -16.511 -25.476 1.00 52.12 102 HIS A O 1
ATOM 817 N N . LYS A 1 103 ? -8.788 -16.048 -27.201 1.00 45.53 103 LYS A N 1
ATOM 818 C CA . LYS A 1 103 ? -7.698 -16.936 -26.815 1.00 45.53 103 LYS A CA 1
ATOM 819 C C . LYS A 1 103 ? -6.733 -16.105 -25.965 1.00 45.53 103 LYS A C 1
ATOM 821 O O . LYS A 1 103 ? -6.309 -15.049 -26.434 1.00 45.53 103 LYS A O 1
ATOM 826 N N . PRO A 1 104 ? -6.391 -16.507 -24.727 1.00 48.56 104 PRO A N 1
ATOM 827 C CA . PRO A 1 104 ? -5.380 -15.787 -23.972 1.00 48.56 104 PRO A CA 1
ATOM 828 C C . PRO A 1 104 ? -4.069 -15.922 -24.740 1.00 48.56 104 PRO A C 1
ATOM 830 O O . PRO A 1 104 ? -3.519 -17.018 -24.867 1.00 48.56 104 PRO A O 1
ATOM 833 N N . ASP A 1 105 ? -3.627 -14.810 -25.315 1.00 45.00 105 ASP A N 1
ATOM 834 C CA . ASP A 1 105 ? -2.369 -14.740 -26.026 1.00 45.00 105 ASP A CA 1
ATOM 835 C C . ASP A 1 105 ? -1.246 -14.987 -25.016 1.00 45.00 105 ASP A C 1
ATOM 837 O O . ASP A 1 105 ? -0.985 -14.188 -24.115 1.00 45.00 105 ASP A O 1
ATOM 841 N N . LEU A 1 106 ? -0.629 -16.162 -25.123 1.00 57.88 106 LEU A N 1
ATOM 842 C CA . LEU A 1 106 ? 0.534 -16.541 -24.325 1.00 57.88 106 LEU A CA 1
ATOM 843 C C . LEU A 1 106 ? 1.811 -15.835 -24.819 1.00 57.88 106 LEU A C 1
ATOM 845 O O . LEU A 1 106 ? 2.881 -16.070 -24.260 1.00 57.88 106 LEU A O 1
ATOM 849 N N . SER A 1 107 ? 1.696 -14.944 -25.809 1.00 56.06 107 SER A N 1
ATOM 850 C CA . SER A 1 107 ? 2.759 -14.075 -26.309 1.00 56.06 107 SER A CA 1
ATOM 851 C C . SER A 1 107 ? 2.332 -12.619 -26.118 1.00 56.06 107 SER A C 1
ATOM 853 O O . SER A 1 107 ? 1.800 -11.972 -27.008 1.00 56.06 107 SER A O 1
ATOM 855 N N . GLY A 1 108 ? 2.505 -12.107 -24.901 1.00 52.59 108 GLY A N 1
ATOM 856 C CA . GLY A 1 108 ? 2.074 -10.761 -24.531 1.00 52.59 108 GLY A CA 1
ATOM 857 C C . GLY A 1 108 ? 2.884 -9.651 -25.205 1.00 52.59 108 GLY A C 1
ATOM 858 O O . GLY A 1 108 ? 3.784 -9.106 -24.577 1.00 52.59 108 GLY A O 1
ATOM 859 N N . ASP A 1 109 ? 2.524 -9.286 -26.434 1.00 56.94 109 ASP A N 1
ATOM 860 C CA . ASP A 1 109 ? 2.912 -8.014 -27.064 1.00 56.94 109 ASP A CA 1
ATOM 861 C C . ASP A 1 109 ? 1.761 -7.422 -27.899 1.00 56.94 109 ASP A C 1
ATOM 863 O O . ASP A 1 109 ? 1.911 -6.965 -29.027 1.00 56.94 109 ASP A O 1
ATOM 867 N N . GLY A 1 110 ? 0.546 -7.472 -27.346 1.00 60.84 110 GLY A N 1
ATOM 868 C CA . GLY A 1 110 ? -0.569 -6.674 -27.849 1.00 60.84 110 GLY A CA 1
ATOM 869 C C . GLY A 1 110 ? -0.467 -5.216 -27.372 1.00 60.84 110 GLY A C 1
ATOM 870 O O . GLY A 1 110 ? 0.186 -4.946 -26.361 1.00 60.84 110 GLY A O 1
ATOM 871 N N . PRO A 1 111 ? -1.194 -4.263 -27.988 1.00 60.88 111 PRO A N 1
ATOM 872 C CA . PRO A 1 111 ? -1.173 -2.834 -27.625 1.00 60.88 111 PRO A CA 1
ATOM 873 C C . PRO A 1 111 ? -1.541 -2.536 -26.155 1.00 60.88 111 PRO A C 1
ATOM 875 O O . PRO A 1 111 ? -1.311 -1.436 -25.656 1.00 60.88 111 PRO A O 1
ATOM 878 N N . ASN A 1 112 ? -2.069 -3.528 -25.432 1.00 58.28 112 ASN A N 1
ATOM 879 C CA . ASN A 1 112 ? -2.419 -3.452 -24.015 1.00 58.28 112 ASN A CA 1
ATOM 880 C C . ASN A 1 112 ? -1.328 -3.993 -23.060 1.00 58.28 112 ASN A C 1
ATOM 882 O O . ASN A 1 112 ? -1.515 -3.950 -21.845 1.00 58.28 112 ASN A O 1
ATOM 886 N N . ALA A 1 113 ? -0.188 -4.485 -23.560 1.00 62.44 113 ALA A N 1
ATOM 887 C CA . ALA A 1 113 ? 0.857 -5.104 -22.735 1.00 62.44 113 ALA A CA 1
ATOM 888 C C . ALA A 1 113 ? 1.537 -4.109 -21.771 1.00 62.44 113 ALA A C 1
ATOM 890 O O . ALA A 1 113 ? 1.819 -4.436 -20.614 1.00 62.44 113 ALA A O 1
ATOM 891 N N . LEU A 1 114 ? 1.762 -2.867 -22.216 1.00 63.84 114 LEU A N 1
ATOM 892 C CA . LEU A 1 114 ? 2.354 -1.809 -21.391 1.00 63.84 114 LEU A CA 1
ATOM 893 C C . LEU A 1 114 ? 1.421 -1.362 -20.238 1.00 63.84 114 LEU A C 1
ATOM 895 O O . LEU A 1 114 ? 1.866 -1.393 -19.083 1.00 63.84 114 LEU A O 1
ATOM 899 N N . PRO A 1 115 ? 0.146 -0.977 -20.482 1.00 69.69 115 PRO A N 1
ATOM 900 C CA . PRO A 1 115 ? -0.760 -0.589 -19.400 1.00 69.69 115 PRO A CA 1
ATOM 901 C C . PRO A 1 115 ? -1.040 -1.743 -18.426 1.00 69.69 115 PRO A C 1
ATOM 903 O O . PRO A 1 115 ? -1.111 -1.500 -17.220 1.00 69.69 115 PRO A O 1
ATOM 906 N N . ASP A 1 116 ? -1.097 -2.996 -18.899 1.00 79.88 116 ASP A N 1
ATOM 907 C CA . ASP A 1 116 ? -1.202 -4.168 -18.018 1.00 79.88 116 ASP A CA 1
ATOM 908 C C . ASP A 1 116 ? 0.013 -4.280 -17.084 1.00 79.88 116 ASP A C 1
ATOM 910 O O . ASP A 1 116 ? -0.125 -4.370 -15.859 1.00 79.88 116 ASP A O 1
ATOM 914 N N . ARG A 1 117 ? 1.233 -4.168 -17.627 1.00 83.25 117 ARG A N 1
ATOM 915 C CA . ARG A 1 117 ? 2.462 -4.241 -16.825 1.00 83.25 117 ARG A CA 1
ATOM 916 C C . ARG A 1 117 ? 2.557 -3.106 -15.800 1.00 83.25 117 ARG A C 1
ATOM 918 O O . ARG A 1 117 ? 2.9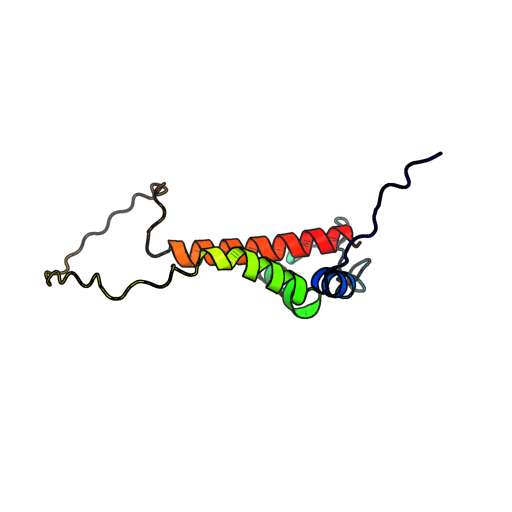34 -3.363 -14.655 1.00 83.25 117 ARG A O 1
ATOM 925 N N . GLN A 1 118 ? 2.176 -1.877 -16.152 1.00 86.81 118 GLN A N 1
ATOM 926 C CA . GLN A 1 118 ? 2.126 -0.754 -15.203 1.00 86.81 118 GLN A CA 1
ATOM 927 C C . GLN A 1 118 ? 1.104 -0.994 -14.086 1.00 86.81 118 GLN A C 1
ATOM 929 O O . GLN A 1 118 ? 1.420 -0.816 -12.905 1.00 86.81 118 GLN A O 1
ATOM 934 N N . GLN A 1 119 ? -0.094 -1.465 -14.435 1.00 89.75 119 GLN A N 1
ATOM 935 C CA . GLN A 1 119 ? -1.134 -1.785 -13.463 1.00 89.75 119 GLN A CA 1
ATOM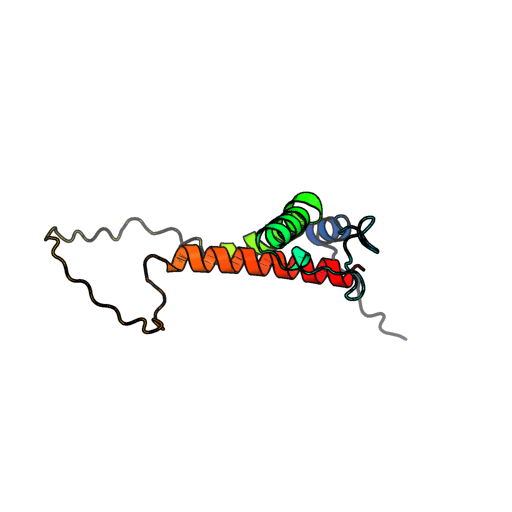 936 C C . GLN A 1 119 ? -0.685 -2.890 -12.497 1.00 89.75 119 GLN A C 1
ATOM 938 O O . GLN A 1 119 ? -0.973 -2.823 -11.295 1.00 89.75 119 GLN A O 1
ATOM 943 N N . ARG A 1 120 ? 0.078 -3.875 -12.985 1.00 90.19 120 ARG A N 1
ATOM 944 C CA . ARG A 1 120 ? 0.683 -4.927 -12.157 1.00 90.19 120 ARG A CA 1
ATOM 945 C C . ARG A 1 120 ? 1.706 -4.366 -11.175 1.00 90.19 120 ARG A C 1
ATOM 947 O O . ARG A 1 120 ? 1.664 -4.737 -10.001 1.00 90.19 120 ARG A O 1
ATOM 954 N N . VAL A 1 121 ? 2.573 -3.444 -11.602 1.00 93.38 121 VAL A N 1
ATOM 955 C CA . VAL A 1 121 ? 3.538 -2.777 -10.704 1.00 93.38 121 VAL A CA 1
ATOM 956 C C . VAL A 1 121 ? 2.815 -1.972 -9.624 1.00 93.38 121 VAL A C 1
ATOM 958 O O . VAL A 1 121 ? 3.135 -2.106 -8.442 1.00 93.38 121 VAL A O 1
ATOM 961 N N . ILE A 1 122 ? 1.801 -1.187 -10.001 1.00 93.06 122 ILE A N 1
ATOM 962 C CA . ILE A 1 122 ? 1.011 -0.380 -9.059 1.00 93.06 122 ILE A CA 1
ATOM 963 C C . ILE A 1 122 ? 0.296 -1.278 -8.046 1.00 93.06 122 ILE A C 1
ATOM 965 O O . ILE A 1 122 ? 0.375 -1.037 -6.840 1.00 93.06 122 ILE A O 1
ATOM 969 N N . THR A 1 123 ? -0.374 -2.330 -8.520 1.00 94.25 123 THR A N 1
ATOM 970 C CA . THR A 1 123 ? -1.079 -3.293 -7.662 1.00 94.25 123 THR A CA 1
ATOM 971 C C . THR A 1 123 ? -0.114 -3.970 -6.695 1.00 94.25 123 THR A C 1
ATOM 973 O O . THR A 1 123 ? -0.378 -4.022 -5.497 1.00 94.25 123 THR A O 1
ATOM 976 N N . THR A 1 124 ? 1.045 -4.414 -7.185 1.00 95.44 124 THR A N 1
ATOM 977 C CA . THR A 1 124 ? 2.076 -5.056 -6.356 1.00 95.44 124 THR A CA 1
ATOM 978 C C . THR A 1 124 ? 2.626 -4.094 -5.302 1.00 95.44 124 THR A C 1
ATOM 980 O O . THR A 1 124 ? 2.747 -4.466 -4.135 1.00 95.44 124 THR A O 1
ATOM 983 N N . GLY A 1 125 ? 2.892 -2.836 -5.672 1.00 95.88 125 GLY A N 1
ATOM 984 C CA . GLY A 1 125 ? 3.330 -1.798 -4.738 1.00 95.88 125 GLY A CA 1
ATOM 985 C C . GLY A 1 125 ? 2.307 -1.537 -3.628 1.00 95.88 125 GLY A C 1
ATOM 986 O O . GLY A 1 125 ? 2.673 -1.519 -2.452 1.00 95.88 125 GLY A O 1
ATOM 987 N N . LYS A 1 126 ? 1.019 -1.414 -3.979 1.00 96.06 126 LYS A N 1
ATOM 988 C CA . LYS A 1 126 ? -0.083 -1.274 -3.008 1.00 96.06 126 LYS A CA 1
ATOM 989 C C . LYS A 1 126 ? -0.160 -2.471 -2.060 1.00 96.06 126 LYS A C 1
ATOM 991 O O . LYS A 1 126 ? -0.286 -2.282 -0.853 1.00 96.06 126 LYS A O 1
ATOM 996 N N . THR A 1 127 ? -0.030 -3.689 -2.582 1.00 96.19 127 THR A N 1
ATOM 997 C CA . THR A 1 127 ? -0.062 -4.914 -1.773 1.00 96.19 127 THR A CA 1
ATOM 998 C C . THR A 1 127 ? 1.107 -4.989 -0.792 1.00 96.19 127 THR A C 1
ATOM 1000 O O . THR A 1 127 ? 0.888 -5.301 0.374 1.00 96.19 127 THR A O 1
ATOM 1003 N N . ILE A 1 128 ? 2.331 -4.653 -1.213 1.00 95.81 128 ILE A N 1
ATOM 1004 C CA . ILE A 1 128 ? 3.502 -4.620 -0.317 1.00 95.81 128 ILE A CA 1
ATOM 1005 C C . ILE A 1 128 ? 3.287 -3.604 0.809 1.00 95.81 128 ILE A C 1
ATOM 1007 O O . ILE A 1 128 ? 3.514 -3.912 1.978 1.00 95.81 128 ILE A O 1
ATOM 1011 N N . CYS A 1 129 ? 2.790 -2.415 0.471 1.00 94.06 129 CYS A N 1
ATOM 1012 C CA . CYS A 1 129 ? 2.373 -1.414 1.444 1.00 94.06 129 CYS A CA 1
ATOM 1013 C C . CYS A 1 129 ? 1.345 -1.986 2.437 1.00 94.06 129 CYS A C 1
ATOM 1015 O O . CYS A 1 129 ? 1.553 -1.912 3.646 1.00 94.06 129 CYS A O 1
ATOM 1017 N N . ALA A 1 130 ? 0.280 -2.626 1.952 1.00 93.62 130 ALA A N 1
ATOM 1018 C CA . ALA A 1 130 ? -0.743 -3.228 2.806 1.00 93.62 130 ALA A CA 1
ATOM 1019 C C . ALA A 1 130 ? -0.183 -4.321 3.731 1.00 93.62 130 ALA A C 1
ATOM 1021 O O . ALA A 1 130 ? -0.550 -4.370 4.902 1.00 93.62 130 ALA A O 1
ATOM 1022 N N . MET A 1 131 ? 0.741 -5.155 3.245 1.00 94.75 131 MET A N 1
ATOM 1023 C CA . MET A 1 131 ? 1.412 -6.176 4.057 1.00 94.75 131 MET A CA 1
ATOM 1024 C C . MET A 1 131 ? 2.228 -5.555 5.193 1.00 94.75 131 MET A C 1
ATOM 1026 O O . MET A 1 131 ? 2.119 -5.993 6.335 1.00 94.75 131 MET A O 1
ATOM 1030 N N . VAL A 1 132 ? 3.017 -4.516 4.901 1.00 92.69 132 VAL A N 1
ATOM 1031 C CA . VAL A 1 132 ? 3.798 -3.806 5.926 1.00 92.69 132 VAL A CA 1
ATOM 1032 C C . VAL A 1 132 ? 2.874 -3.149 6.950 1.00 92.69 132 VAL A C 1
ATOM 1034 O O . VAL A 1 132 ? 3.120 -3.258 8.148 1.00 92.69 132 VAL A O 1
ATOM 1037 N N . ALA A 1 133 ? 1.779 -2.532 6.499 1.00 91.62 133 ALA A N 1
ATOM 1038 C CA . ALA A 1 133 ? 0.791 -1.941 7.392 1.00 91.62 133 ALA A CA 1
ATOM 1039 C C . ALA A 1 133 ? 0.117 -2.973 8.292 1.00 91.62 133 ALA A C 1
ATOM 1041 O O . ALA A 1 133 ? -0.035 -2.732 9.484 1.00 91.62 133 ALA A O 1
ATOM 1042 N N . TYR A 1 134 ? -0.248 -4.129 7.744 1.00 90.81 134 TYR A N 1
ATOM 1043 C CA . TYR A 1 134 ? -0.822 -5.223 8.515 1.00 90.81 134 TYR A CA 1
ATOM 1044 C C . TYR A 1 134 ? 0.137 -5.718 9.605 1.00 90.81 134 TYR A C 1
ATOM 1046 O O . TYR A 1 134 ? -0.282 -5.885 10.742 1.00 90.81 134 TYR A O 1
ATOM 1054 N N . LEU A 1 135 ? 1.425 -5.891 9.286 1.00 90.00 135 LEU A N 1
ATOM 1055 C CA . LEU A 1 135 ? 2.438 -6.347 10.248 1.00 90.00 135 LEU A CA 1
ATOM 1056 C C . LEU A 1 135 ? 2.784 -5.312 11.328 1.00 90.00 135 LEU A C 1
ATOM 1058 O O . LEU A 1 135 ? 3.338 -5.676 12.361 1.00 90.00 135 LEU A O 1
ATOM 1062 N N . ALA A 1 136 ? 2.501 -4.033 11.083 1.00 86.00 136 ALA A N 1
ATOM 1063 C CA . ALA A 1 136 ? 2.718 -2.961 12.050 1.00 86.00 136 ALA A CA 1
ATOM 1064 C C . ALA A 1 136 ? 1.577 -2.823 13.079 1.00 86.00 136 ALA A C 1
ATOM 1066 O O . ALA A 1 136 ? 1.702 -2.008 13.996 1.00 86.00 136 ALA A O 1
ATOM 1067 N N . ASN A 1 137 ? 0.474 -3.566 12.913 1.00 82.00 137 ASN A N 1
ATOM 1068 C CA . ASN A 1 137 ? -0.719 -3.512 13.764 1.00 82.00 137 ASN A CA 1
ATOM 1069 C C . ASN A 1 137 ? -0.805 -4.658 14.773 1.00 82.00 137 ASN A C 1
ATOM 1071 O O . ASN A 1 137 ? -0.322 -5.770 14.470 1.00 82.00 137 ASN A O 1
#

Sequence (137 aa):
MAAAVERRYWSTPASIIVQNKNPPTGYFPKGGYYSSEKIRANFFDSNAKGLRDQELVEQHMPFLFKLVTNKMCLDLTPPPMDPSDRLDDEDVPLENSDADEHKPDLSGDGPNALPDRQQRVITTGKTICAMVAYLAN

Radius of gyration: 23.18 Å; chains: 1; bounding box: 55×27×72 Å

Organism: Puccinia triticina (isolate 1-1 / race 1 (BBBD)) (NCBI:txid630390)

Secondary structure (DSSP, 8-state):
------------HHHHHHHHSPPPPSBTTTSSB--TTT--GGGG-HHHHHHHHHHIIIII-HHHHHHHHHHHHGGGS-----TT---------------------SS--STTHHHHHHHHHHHHHHHHHHHHHHHT-